Protein AF-A0A953FK06-F1 (afdb_monomer)

Sequence (127 aa):
MIQRKQTLFLLAAALLCGLSFVFPIARYTASSPQVMYELGTRQVYDTVQGVPVVDAPLKYPIWLLYALLGAVMLVDVFLFKNRKQQLTILRSSWILILLLAVVQVVTHQSVSAYLNAGRHLGSGLGP

Solvent-accessible surface area (backbone atoms only — not comparable to full-atom values): 7372 Å² total; per-residue (Å²): 130,86,84,43,74,65,50,55,50,32,48,50,49,24,48,52,36,56,47,45,71,78,44,64,78,45,77,48,76,51,99,51,96,82,45,39,37,31,35,42,47,81,47,31,30,30,70,74,76,72,43,69,46,78,92,55,68,65,91,60,73,52,49,56,53,39,51,51,52,22,50,51,29,50,53,47,45,72,34,69,85,44,58,74,58,32,54,51,52,55,56,55,45,52,57,53,54,52,50,48,52,51,53,48,52,53,46,52,52,51,50,48,50,55,64,68,64,46,93,77,79,84,78,81,91,74,137

Foldseek 3Di:
DCPDPVLVVLLVLLVVLVCLQVDFPDKDADPDNQFIWTHHLAFIATPNVRDTPPVLGLPDNLNVLSVVLSVLSVVLSVCVVPVVVSVVSVVVSVVSVVVSVVSSVVSVVSVCCVVVVPPPPPDDPDD

Nearest PDB structures (foldseek):
  5vhy-assembly1_F  TM=5.036E-01  e=1.318E-01  Rattus norvegicus
  6jpa-assembly1_E  TM=5.245E-01  e=3.176E-01  Oryctolagus cuniculus

Structure (mmCIF, N/CA/C/O backbone):
data_AF-A0A953FK06-F1
#
_entry.id   AF-A0A953FK06-F1
#
loop_
_atom_site.group_PDB
_atom_site.id
_atom_site.type_symbol
_atom_site.label_atom_id
_atom_site.label_alt_id
_atom_site.label_comp_id
_atom_site.label_asym_id
_atom_site.label_entity_id
_atom_site.label_seq_id
_atom_site.pdbx_PDB_ins_code
_atom_site.Cartn_x
_atom_site.Cartn_y
_atom_site.Cartn_z
_atom_site.occupancy
_atom_site.B_iso_or_equiv
_atom_site.auth_seq_id
_atom_site.auth_comp_id
_atom_site.auth_asym_id
_atom_site.auth_atom_id
_atom_site.pdbx_PDB_model_num
ATOM 1 N N . MET A 1 1 ? -18.603 10.998 20.586 1.00 46.38 1 MET A N 1
ATOM 2 C CA . MET A 1 1 ? -17.534 11.720 21.311 1.00 46.38 1 MET A CA 1
ATOM 3 C C . MET A 1 1 ? -16.188 11.166 20.854 1.00 46.38 1 MET A C 1
ATOM 5 O O . MET A 1 1 ? -15.811 10.084 21.283 1.00 46.38 1 MET A O 1
ATOM 9 N N . ILE A 1 2 ? -15.482 11.887 19.975 1.00 51.50 2 ILE A N 1
ATOM 10 C CA . ILE A 1 2 ? -14.106 11.613 19.481 1.00 51.50 2 ILE A CA 1
ATOM 11 C C . ILE A 1 2 ? -13.056 11.779 20.619 1.00 51.50 2 ILE A C 1
ATOM 13 O O . ILE A 1 2 ? -11.912 12.160 20.430 1.00 51.50 2 ILE A O 1
ATOM 17 N N . GLN A 1 3 ? -13.434 11.501 21.869 1.00 53.03 3 GLN A N 1
ATOM 18 C CA . GLN A 1 3 ? -12.800 12.032 23.084 1.00 53.03 3 GLN A CA 1
ATOM 19 C C . GLN A 1 3 ? -11.405 11.459 23.392 1.00 53.03 3 GLN A C 1
ATOM 21 O O . GLN A 1 3 ? -10.799 11.809 24.401 1.00 53.03 3 GLN A O 1
ATOM 26 N N . ARG A 1 4 ? -10.855 10.581 22.548 1.00 65.94 4 ARG A N 1
ATOM 27 C CA . ARG A 1 4 ? -9.493 10.072 22.706 1.00 65.94 4 ARG A CA 1
ATOM 28 C C . ARG A 1 4 ? -8.698 10.222 21.423 1.00 65.94 4 ARG A C 1
ATOM 30 O O . ARG A 1 4 ? -9.113 9.762 20.368 1.00 65.94 4 ARG A O 1
ATOM 37 N N . LYS A 1 5 ? -7.472 10.734 21.573 1.00 69.50 5 LYS A N 1
ATOM 38 C CA . LYS A 1 5 ? -6.450 10.826 20.517 1.00 69.50 5 LYS A CA 1
ATOM 39 C C . LYS A 1 5 ? -6.299 9.508 19.727 1.00 69.50 5 LYS A C 1
ATOM 41 O O . LYS A 1 5 ? -6.066 9.544 18.531 1.00 69.50 5 LYS A O 1
ATOM 46 N N . GLN A 1 6 ? -6.529 8.352 20.363 1.00 70.44 6 GLN A N 1
ATOM 47 C CA . GLN A 1 6 ? -6.504 7.027 19.721 1.00 70.44 6 GLN A CA 1
ATOM 48 C C . GLN A 1 6 ? -7.472 6.883 18.530 1.00 70.44 6 GLN A C 1
ATOM 50 O O . GLN A 1 6 ? -7.051 6.408 17.484 1.00 70.44 6 GLN A O 1
ATOM 55 N N . THR A 1 7 ? -8.734 7.321 18.636 1.00 75.31 7 THR A N 1
ATOM 56 C CA . THR A 1 7 ? -9.688 7.215 17.511 1.00 75.31 7 THR A CA 1
ATOM 57 C C . THR A 1 7 ? -9.329 8.156 16.365 1.00 75.31 7 THR A C 1
ATOM 59 O O . THR A 1 7 ? -9.610 7.841 15.215 1.00 75.31 7 THR A O 1
ATOM 62 N N . LEU A 1 8 ? -8.669 9.281 16.666 1.00 79.19 8 LEU A N 1
ATOM 63 C CA . LEU A 1 8 ? -8.142 10.191 15.648 1.00 79.19 8 LEU A CA 1
ATOM 64 C C . LEU A 1 8 ? -7.006 9.529 14.853 1.00 79.19 8 LEU A C 1
ATOM 66 O O . LEU A 1 8 ? -6.991 9.630 13.632 1.00 79.19 8 LEU A O 1
ATOM 70 N N . PHE A 1 9 ? -6.104 8.802 15.522 1.00 80.31 9 PHE A N 1
ATOM 71 C CA . PHE A 1 9 ? -5.042 8.050 14.844 1.00 80.31 9 PHE A CA 1
ATOM 72 C C . PHE A 1 9 ? -5.582 6.888 14.003 1.00 80.31 9 PHE A C 1
ATOM 74 O O . PHE A 1 9 ? -5.084 6.671 12.905 1.00 80.31 9 PHE A O 1
ATOM 81 N N . LEU A 1 10 ? -6.618 6.180 14.467 1.00 80.56 10 LEU A N 1
ATOM 82 C CA . LEU A 1 10 ? -7.270 5.122 13.680 1.00 80.56 10 LEU A CA 1
ATOM 83 C C . LEU A 1 10 ? -7.964 5.683 12.434 1.00 80.56 10 LEU A C 1
ATOM 85 O O . LEU A 1 10 ? -7.847 5.120 11.349 1.00 80.56 10 LEU A O 1
ATOM 89 N N . LEU A 1 11 ? -8.636 6.829 12.571 1.00 81.88 11 LEU A N 1
ATOM 90 C CA . LEU A 1 11 ? -9.260 7.519 11.444 1.00 81.88 11 LEU A CA 1
ATOM 91 C C . LEU A 1 11 ? -8.199 8.015 10.450 1.00 81.88 11 LEU A C 1
ATOM 93 O O . LEU A 1 11 ? -8.340 7.806 9.248 1.00 81.88 11 LEU A O 1
ATOM 97 N N . ALA A 1 12 ? -7.101 8.595 10.941 1.00 83.44 12 ALA A N 1
ATOM 98 C CA . ALA A 1 12 ? -5.967 8.975 10.103 1.00 83.44 12 ALA A CA 1
ATOM 99 C C . ALA A 1 12 ? -5.348 7.762 9.386 1.00 83.44 12 ALA A C 1
ATOM 101 O O . ALA A 1 12 ? -5.053 7.848 8.198 1.00 83.44 12 ALA A O 1
ATOM 102 N N . ALA A 1 13 ? -5.208 6.616 10.059 1.00 83.00 13 ALA A N 1
ATOM 103 C CA . ALA A 1 13 ? -4.717 5.383 9.445 1.00 83.00 13 ALA A CA 1
ATOM 104 C C . ALA A 1 13 ? -5.654 4.876 8.337 1.00 83.00 13 ALA A C 1
ATOM 106 O O . ALA A 1 13 ? -5.185 4.511 7.259 1.00 83.00 13 ALA A O 1
ATOM 107 N N . ALA A 1 14 ? -6.971 4.912 8.559 1.00 82.75 14 ALA A N 1
ATOM 108 C CA . ALA A 1 14 ? -7.957 4.583 7.532 1.00 82.75 14 ALA A CA 1
ATOM 109 C C . ALA A 1 14 ? -7.863 5.529 6.321 1.00 82.75 14 ALA A C 1
ATOM 111 O O . ALA A 1 14 ? -7.883 5.069 5.178 1.00 82.75 14 ALA A O 1
ATOM 112 N N . LEU A 1 15 ? -7.690 6.835 6.558 1.00 86.25 15 LEU A N 1
ATOM 113 C CA . LEU A 1 15 ? -7.472 7.818 5.494 1.00 86.25 15 LEU A CA 1
ATOM 114 C C . LEU A 1 15 ? -6.184 7.537 4.713 1.00 86.25 15 LEU A C 1
ATOM 116 O O . LEU A 1 15 ? -6.220 7.530 3.488 1.00 86.25 15 LEU A O 1
ATOM 120 N N . LEU A 1 16 ? -5.068 7.246 5.385 1.00 84.56 16 LEU A N 1
ATOM 121 C CA . LEU A 1 16 ? -3.798 6.904 4.729 1.00 84.56 16 LEU A CA 1
ATOM 122 C C . LEU A 1 16 ? -3.906 5.625 3.881 1.00 84.56 16 LEU A C 1
ATOM 124 O O . LEU A 1 16 ? -3.347 5.567 2.784 1.00 84.56 16 LEU A O 1
ATOM 128 N N . CYS A 1 17 ? -4.669 4.627 4.339 1.00 82.44 17 CYS A N 1
ATOM 129 C CA . CYS A 1 17 ? -4.979 3.443 3.532 1.00 82.44 17 CYS A CA 1
ATOM 130 C C . CYS A 1 17 ? -5.756 3.823 2.264 1.00 82.44 17 CYS A C 1
ATOM 132 O O . CYS A 1 17 ? -5.443 3.322 1.189 1.00 82.44 17 CYS A O 1
ATOM 134 N N . GLY A 1 18 ? -6.720 4.743 2.365 1.00 78.06 18 GLY A N 1
ATOM 135 C CA . GLY A 1 18 ? -7.449 5.276 1.210 1.00 78.06 18 GLY A CA 1
ATOM 136 C C . GLY A 1 18 ? -6.554 6.067 0.250 1.00 78.06 18 GLY A C 1
ATOM 137 O O . GLY A 1 18 ? -6.604 5.863 -0.960 1.00 78.06 18 GLY A O 1
ATOM 138 N N . LEU A 1 19 ? -5.671 6.916 0.777 1.00 82.75 19 LEU A N 1
ATOM 139 C CA . LEU A 1 19 ? -4.719 7.691 -0.025 1.00 82.75 19 LEU A CA 1
ATOM 140 C C . LEU A 1 19 ? -3.719 6.797 -0.773 1.00 82.75 19 LEU A C 1
ATOM 142 O O . LEU A 1 19 ? -3.270 7.165 -1.854 1.00 82.75 19 LEU A O 1
ATOM 146 N N . SER A 1 20 ? -3.441 5.593 -0.268 1.00 78.50 20 SER A N 1
ATOM 147 C CA . SER A 1 20 ? -2.576 4.607 -0.937 1.00 78.50 20 SER A CA 1
ATOM 148 C C . SER A 1 20 ? -3.148 4.080 -2.265 1.00 78.50 20 SER A C 1
ATOM 150 O O . SER A 1 20 ? -2.431 3.414 -3.007 1.00 78.50 20 SER A O 1
ATOM 152 N N . PHE A 1 21 ? -4.422 4.361 -2.577 1.00 75.69 21 PHE A N 1
ATOM 153 C CA . PHE A 1 21 ? -5.032 4.101 -3.891 1.00 75.69 21 PHE A CA 1
ATOM 154 C C . PHE A 1 21 ? -4.843 5.244 -4.891 1.00 75.69 21 PHE A C 1
ATOM 156 O O . PHE A 1 21 ? -4.959 5.024 -6.094 1.00 75.69 21 PHE A O 1
ATOM 163 N N . VAL A 1 22 ? -4.584 6.455 -4.397 1.00 77.50 22 VAL A N 1
ATOM 164 C CA . VAL A 1 22 ? -4.422 7.664 -5.215 1.00 77.50 22 VAL A CA 1
ATOM 165 C C . VAL A 1 22 ? -2.947 7.927 -5.497 1.00 77.50 22 VAL A C 1
ATOM 167 O O . VAL A 1 22 ? -2.595 8.336 -6.599 1.00 77.50 22 VAL A O 1
ATOM 170 N N . PHE A 1 23 ? -2.079 7.683 -4.513 1.00 75.81 23 PHE A N 1
ATOM 171 C CA . PHE A 1 23 ? -0.648 7.936 -4.635 1.00 75.81 23 PHE A CA 1
ATOM 172 C C . PHE A 1 23 ? 0.130 6.689 -5.074 1.00 75.81 23 PHE A C 1
ATOM 174 O O . PHE A 1 23 ? -0.167 5.582 -4.613 1.00 75.81 23 PHE A O 1
ATOM 181 N N . PRO A 1 24 ? 1.159 6.853 -5.926 1.00 73.25 24 PRO A N 1
ATOM 182 C CA . PRO A 1 24 ? 2.044 5.759 -6.299 1.00 73.25 24 PRO A CA 1
ATOM 183 C C . PRO A 1 24 ? 2.878 5.306 -5.094 1.00 73.25 24 PRO A C 1
ATOM 185 O O . PRO A 1 24 ? 3.381 6.119 -4.319 1.00 73.25 24 PRO A O 1
ATOM 188 N N . ILE A 1 25 ? 3.041 3.991 -4.957 1.00 75.00 25 ILE A N 1
ATOM 189 C CA . ILE A 1 25 ? 3.799 3.338 -3.882 1.00 75.00 25 ILE A CA 1
ATOM 190 C C . ILE A 1 25 ? 5.304 3.505 -4.111 1.00 75.00 25 ILE A C 1
ATOM 192 O O . ILE A 1 25 ? 6.059 3.724 -3.167 1.00 75.00 25 ILE A O 1
ATOM 196 N N . ALA A 1 26 ? 5.749 3.390 -5.363 1.00 72.50 26 ALA A N 1
ATOM 197 C CA . ALA A 1 26 ? 7.148 3.545 -5.741 1.00 72.50 26 ALA A CA 1
ATOM 198 C C . ALA A 1 26 ? 7.271 4.154 -7.140 1.00 72.50 26 ALA A C 1
ATOM 200 O O . ALA A 1 26 ? 6.401 3.961 -7.988 1.00 72.50 26 ALA A O 1
ATOM 201 N N . ARG A 1 27 ? 8.374 4.862 -7.384 1.00 72.38 27 ARG A N 1
ATOM 202 C CA . ARG A 1 27 ? 8.750 5.375 -8.704 1.00 72.38 27 ARG A CA 1
ATOM 203 C C . ARG A 1 27 ? 10.081 4.765 -9.114 1.00 72.38 27 ARG A C 1
ATOM 205 O O . ARG A 1 27 ? 10.995 4.695 -8.295 1.00 72.38 27 ARG A O 1
ATOM 212 N N . TYR A 1 28 ? 10.189 4.357 -10.369 1.00 69.44 28 TYR A N 1
ATOM 213 C CA . TYR A 1 28 ? 11.397 3.798 -10.957 1.00 69.44 28 TYR A CA 1
ATOM 214 C C . TYR A 1 28 ? 11.836 4.683 -12.120 1.00 69.44 28 TYR A C 1
ATOM 216 O O . TYR A 1 28 ? 11.061 4.943 -13.038 1.00 69.44 28 TYR A O 1
ATOM 224 N N . THR A 1 29 ? 13.083 5.144 -12.081 1.00 67.19 29 THR A N 1
ATOM 225 C CA . THR A 1 29 ? 13.706 5.930 -13.151 1.00 67.19 29 THR A CA 1
ATOM 226 C C . THR A 1 29 ? 14.739 5.065 -13.859 1.00 67.19 29 THR A C 1
ATOM 228 O O . THR A 1 29 ? 15.635 4.535 -13.201 1.00 67.19 29 THR A O 1
ATOM 231 N N . ALA A 1 30 ? 14.637 4.914 -15.179 1.00 64.50 30 ALA A N 1
ATOM 232 C CA . ALA A 1 30 ? 15.699 4.283 -15.957 1.00 64.50 30 ALA A CA 1
ATOM 233 C C . ALA A 1 30 ? 16.842 5.279 -16.231 1.00 64.50 30 ALA A C 1
ATOM 235 O O . ALA A 1 30 ? 16.645 6.491 -16.176 1.00 64.50 30 ALA A O 1
ATOM 236 N N . SER A 1 31 ? 18.030 4.778 -16.590 1.00 58.72 31 SER A N 1
ATOM 237 C CA . SER A 1 31 ? 19.192 5.616 -16.949 1.00 58.72 31 SER A CA 1
ATOM 238 C C . SER A 1 31 ? 18.967 6.506 -18.180 1.00 58.72 31 SER A C 1
ATOM 240 O O . SER A 1 31 ? 19.741 7.431 -18.413 1.00 58.72 31 SER A O 1
ATOM 242 N N . SER A 1 32 ? 17.918 6.245 -18.969 1.00 55.19 32 SER A N 1
ATOM 243 C CA . SER A 1 32 ? 17.445 7.161 -20.006 1.00 55.19 32 SER A CA 1
ATOM 244 C C . SER A 1 32 ? 16.331 8.049 -19.434 1.00 55.19 32 SER A C 1
ATOM 246 O O . SER A 1 32 ? 15.334 7.508 -18.948 1.00 55.19 32 SER A O 1
ATOM 248 N N . PRO A 1 33 ? 16.432 9.389 -19.534 1.00 57.09 33 PRO A N 1
ATOM 249 C CA . PRO A 1 33 ? 15.454 10.328 -18.970 1.00 57.09 33 PRO A CA 1
ATOM 250 C C . PRO A 1 33 ? 14.040 10.222 -19.574 1.00 57.09 33 PRO A C 1
ATOM 252 O O . PRO A 1 33 ? 13.127 10.891 -19.103 1.00 57.09 33 PRO A O 1
ATOM 255 N N . GLN A 1 34 ? 13.843 9.386 -20.600 1.00 56.62 34 GLN A N 1
ATOM 256 C CA . GLN A 1 34 ? 12.562 9.164 -21.279 1.00 56.62 34 GLN A CA 1
ATOM 257 C C . GLN A 1 34 ? 11.786 7.930 -20.793 1.00 56.62 34 GLN A C 1
ATOM 259 O O . GLN A 1 34 ? 10.791 7.571 -21.416 1.00 56.62 34 GLN A O 1
ATOM 264 N N . VAL A 1 35 ? 12.215 7.251 -19.724 1.00 60.22 35 VAL A N 1
ATOM 265 C CA . VAL A 1 35 ? 11.496 6.078 -19.203 1.00 60.22 35 VAL A CA 1
ATOM 266 C C . VAL A 1 35 ? 11.355 6.176 -17.683 1.00 60.22 35 VAL A C 1
ATOM 268 O O . VAL A 1 35 ? 12.314 5.975 -16.932 1.00 60.22 35 VAL A O 1
ATOM 271 N N . MET A 1 36 ? 10.138 6.485 -17.235 1.00 68.31 36 MET A N 1
ATOM 272 C CA . MET A 1 36 ? 9.749 6.543 -15.825 1.00 68.31 36 MET A CA 1
ATOM 273 C C . MET A 1 36 ? 8.549 5.623 -15.604 1.00 68.31 36 MET A C 1
ATOM 275 O O . MET A 1 36 ? 7.585 5.676 -16.362 1.00 68.31 36 MET A O 1
ATOM 279 N N . TYR A 1 37 ? 8.605 4.792 -14.564 1.00 69.06 37 TYR A N 1
ATOM 280 C CA . TYR A 1 37 ? 7.511 3.897 -14.187 1.00 69.06 37 TYR A CA 1
ATOM 281 C C . TYR A 1 37 ? 7.026 4.203 -12.769 1.00 69.06 37 TYR A C 1
ATOM 283 O O . TYR A 1 37 ? 7.830 4.379 -11.853 1.00 69.06 37 TYR A O 1
ATOM 291 N N . GLU A 1 38 ? 5.714 4.201 -12.558 1.00 74.88 38 GLU A N 1
ATOM 292 C CA . GLU A 1 38 ? 5.084 4.333 -11.246 1.00 74.88 38 GLU A CA 1
ATOM 293 C C . GLU A 1 38 ? 4.378 3.033 -10.856 1.00 74.88 38 GLU A C 1
ATOM 295 O O . GLU A 1 38 ? 3.531 2.513 -11.578 1.00 74.88 38 GLU A O 1
ATOM 300 N N . LEU A 1 39 ? 4.700 2.506 -9.678 1.00 68.75 39 LEU A N 1
ATOM 301 C CA . LEU A 1 39 ? 3.989 1.385 -9.078 1.00 68.75 39 LEU A CA 1
ATOM 302 C C . LEU A 1 39 ? 2.758 1.905 -8.346 1.00 68.75 39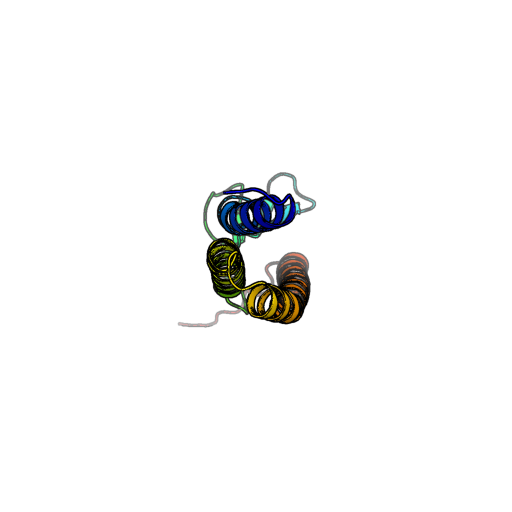 LEU A C 1
ATOM 304 O O . LEU A 1 39 ? 2.866 2.449 -7.247 1.00 68.75 39 LEU A O 1
ATOM 308 N N . GLY A 1 40 ? 1.585 1.703 -8.933 1.00 68.06 40 GLY A N 1
ATOM 309 C CA . GLY A 1 40 ? 0.316 1.876 -8.242 1.00 68.06 40 GLY A CA 1
ATOM 310 C C . GLY A 1 40 ? -0.064 0.643 -7.418 1.00 68.06 40 GLY A C 1
ATOM 311 O O . GLY A 1 40 ? 0.518 -0.435 -7.526 1.00 68.06 40 GLY A O 1
ATOM 312 N N . THR A 1 41 ? -1.119 0.780 -6.621 1.00 65.69 41 THR A N 1
ATOM 313 C CA . THR A 1 41 ? -1.702 -0.299 -5.798 1.00 65.69 41 THR A CA 1
ATOM 314 C C . THR A 1 41 ? -2.303 -1.436 -6.627 1.00 65.69 41 THR A C 1
ATOM 316 O O . THR A 1 41 ? -2.480 -2.547 -6.122 1.00 65.69 41 THR A O 1
ATOM 319 N N . ARG A 1 42 ? -2.676 -1.148 -7.881 1.00 66.81 42 ARG A N 1
ATOM 320 C CA . ARG A 1 42 ? -3.410 -2.065 -8.762 1.00 66.81 42 ARG A CA 1
ATOM 321 C C . ARG A 1 42 ? -2.627 -2.473 -10.004 1.00 66.81 42 ARG A C 1
ATOM 323 O O . ARG A 1 42 ? -2.810 -3.599 -10.452 1.00 66.81 42 ARG A O 1
ATOM 330 N N . GLN A 1 43 ? -1.798 -1.581 -10.547 1.00 66.94 43 GLN A N 1
ATOM 331 C CA . GLN A 1 43 ? -1.012 -1.781 -11.768 1.00 66.94 43 GLN A CA 1
ATOM 332 C C . GLN A 1 43 ? 0.240 -0.893 -11.748 1.00 66.94 43 GLN A C 1
ATOM 334 O O . GLN A 1 43 ? 0.302 0.080 -10.992 1.00 66.94 43 GLN A O 1
ATOM 339 N N . VAL A 1 44 ? 1.224 -1.235 -12.582 1.00 66.88 44 VAL A N 1
ATOM 340 C CA . VAL A 1 44 ? 2.379 -0.381 -12.889 1.00 66.88 44 VAL A CA 1
ATOM 341 C C . VAL A 1 44 ? 2.024 0.497 -14.087 1.00 66.88 44 VAL A C 1
ATOM 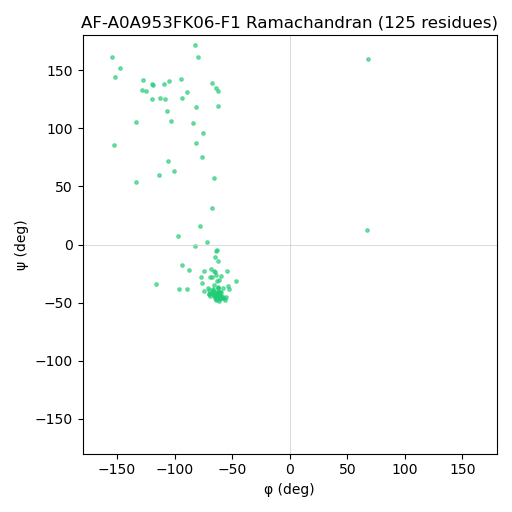343 O O . VAL A 1 44 ? 1.530 -0.013 -15.091 1.00 66.88 44 VAL A O 1
ATOM 346 N N . TYR A 1 45 ? 2.276 1.796 -13.990 1.00 67.94 45 TYR A N 1
ATOM 347 C CA . TYR A 1 45 ? 2.024 2.772 -15.046 1.00 67.94 45 TYR A CA 1
ATOM 348 C C . TYR A 1 45 ? 3.343 3.270 -15.630 1.00 67.94 45 TYR A C 1
ATOM 350 O O . TYR A 1 45 ? 4.281 3.550 -14.886 1.00 67.94 45 TYR A O 1
ATOM 358 N N . ASP A 1 46 ? 3.415 3.401 -16.952 1.00 66.75 46 ASP A N 1
ATOM 359 C CA . ASP A 1 46 ? 4.473 4.171 -17.606 1.00 66.75 46 ASP A CA 1
ATOM 360 C C . ASP A 1 46 ? 4.091 5.657 -17.549 1.00 66.75 46 ASP A C 1
ATOM 362 O O . ASP A 1 46 ? 3.049 6.058 -18.069 1.00 66.75 46 ASP A O 1
ATOM 366 N N . THR A 1 47 ? 4.903 6.480 -16.886 1.00 65.56 47 THR A N 1
ATOM 367 C CA . THR A 1 47 ? 4.634 7.915 -16.705 1.00 65.56 47 THR A CA 1
ATOM 368 C C . THR A 1 47 ? 4.734 8.691 -18.019 1.00 65.56 47 THR A C 1
ATOM 370 O O . THR A 1 47 ? 4.171 9.776 -18.126 1.00 65.56 47 THR A O 1
ATOM 373 N N . VAL A 1 48 ? 5.434 8.154 -19.023 1.00 63.19 48 VAL A N 1
ATOM 374 C CA . VAL A 1 48 ? 5.678 8.834 -20.303 1.00 63.19 48 VAL A CA 1
ATOM 375 C C . VAL A 1 48 ? 4.570 8.545 -21.308 1.00 63.19 48 VAL A C 1
ATOM 377 O O . VAL A 1 48 ? 4.159 9.447 -22.034 1.00 63.19 48 VAL A O 1
ATOM 380 N N . GLN A 1 49 ? 4.049 7.316 -21.332 1.00 60.00 49 GLN A N 1
ATOM 381 C CA . GLN A 1 49 ? 2.921 6.963 -22.204 1.00 60.00 49 GLN A CA 1
ATOM 382 C C . GLN A 1 49 ? 1.554 7.089 -21.515 1.00 60.00 49 GLN A C 1
ATOM 384 O O . GLN A 1 49 ? 0.535 7.139 -22.196 1.00 60.00 49 GLN A O 1
ATOM 389 N N . GLY A 1 50 ? 1.505 7.143 -20.179 1.00 60.16 50 GLY A N 1
ATOM 390 C CA . GLY A 1 50 ? 0.254 7.153 -19.412 1.00 60.16 50 GLY A CA 1
ATOM 391 C C . GLY A 1 50 ? -0.529 5.837 -19.500 1.00 60.16 50 GLY A C 1
ATOM 392 O O . GLY A 1 50 ? -1.699 5.787 -19.123 1.00 60.16 50 GLY A O 1
ATOM 393 N N . VAL A 1 51 ? 0.098 4.774 -20.012 1.00 64.75 51 VAL A N 1
ATOM 394 C CA . VAL A 1 51 ? -0.519 3.463 -20.248 1.00 64.75 51 VAL A CA 1
ATOM 395 C C . VAL A 1 51 ? -0.050 2.476 -19.170 1.00 64.75 51 VAL A C 1
ATOM 397 O O . VAL A 1 51 ? 1.121 2.510 -18.771 1.00 64.75 51 VAL A O 1
ATOM 400 N N . PRO A 1 52 ? -0.933 1.591 -18.668 1.00 61.00 52 PRO A N 1
ATOM 401 C CA . PRO A 1 52 ? -0.526 0.513 -17.777 1.00 61.00 52 PRO A CA 1
ATOM 402 C C . PRO A 1 52 ? 0.418 -0.463 -18.491 1.00 61.00 52 PRO A C 1
ATOM 404 O O . PRO A 1 52 ? 0.151 -0.911 -19.606 1.00 61.00 52 PRO A O 1
ATOM 407 N N . VAL A 1 53 ? 1.505 -0.843 -17.823 1.00 64.62 53 VAL A N 1
ATOM 408 C CA . VAL A 1 53 ? 2.422 -1.883 -18.302 1.00 64.62 53 VAL A CA 1
ATOM 409 C C . VAL A 1 53 ? 1.752 -3.242 -18.082 1.00 64.62 53 VAL A C 1
ATOM 411 O O . VAL A 1 53 ? 1.786 -3.792 -16.981 1.00 64.62 53 VAL A O 1
ATOM 414 N N . VAL A 1 54 ? 1.105 -3.771 -19.126 1.00 60.97 54 VAL A N 1
ATOM 415 C CA . VAL A 1 54 ? 0.338 -5.035 -19.080 1.00 60.97 54 VAL A CA 1
ATOM 416 C C . VAL A 1 54 ? 1.228 -6.234 -18.729 1.00 60.97 54 VAL A C 1
ATOM 418 O O . VAL A 1 54 ? 0.784 -7.147 -18.036 1.00 60.97 54 VAL A O 1
ATOM 421 N N . ASP A 1 55 ? 2.505 -6.186 -19.113 1.00 58.50 55 ASP A N 1
ATOM 422 C CA . ASP A 1 55 ? 3.456 -7.289 -18.934 1.00 58.50 55 ASP A CA 1
ATOM 423 C C . ASP A 1 55 ? 4.091 -7.357 -17.531 1.00 58.50 55 ASP A C 1
ATOM 425 O O . ASP A 1 55 ? 4.856 -8.273 -17.239 1.00 58.50 55 ASP A O 1
ATOM 429 N N . ALA A 1 56 ? 3.753 -6.425 -16.630 1.00 58.38 56 ALA A N 1
ATOM 430 C CA . ALA A 1 56 ? 4.170 -6.443 -15.225 1.00 58.38 56 ALA A CA 1
ATOM 431 C C . ALA A 1 56 ? 2.969 -6.662 -14.278 1.00 58.38 56 ALA A C 1
ATOM 433 O O . ALA A 1 56 ? 2.682 -5.802 -13.434 1.00 58.38 56 ALA A O 1
ATOM 434 N N . PRO A 1 57 ? 2.226 -7.783 -14.391 1.00 61.16 57 PRO A N 1
ATOM 435 C CA . PRO A 1 57 ? 1.098 -8.039 -13.511 1.00 61.16 57 PRO A CA 1
ATOM 436 C C . PRO A 1 57 ? 1.582 -8.154 -12.062 1.00 61.16 57 PRO A C 1
ATOM 438 O O . PRO A 1 57 ? 2.533 -8.878 -11.750 1.00 61.16 57 PRO A O 1
ATOM 441 N N . LEU A 1 58 ? 0.906 -7.453 -11.146 1.00 64.38 58 LEU A N 1
ATOM 442 C CA . LEU A 1 58 ? 1.153 -7.645 -9.722 1.00 64.38 58 LEU A CA 1
ATOM 443 C C . LEU A 1 58 ? 0.796 -9.089 -9.359 1.00 64.38 58 LEU A C 1
ATOM 445 O O . LEU A 1 58 ? -0.356 -9.501 -9.474 1.00 64.38 58 LEU A O 1
ATOM 449 N N . LYS A 1 59 ? 1.787 -9.844 -8.872 1.00 68.31 59 LYS A N 1
ATOM 450 C CA . LYS A 1 59 ? 1.605 -11.238 -8.431 1.00 68.31 59 LYS A CA 1
ATOM 451 C C . LYS A 1 59 ? 0.581 -11.377 -7.304 1.00 68.31 59 LYS A C 1
ATOM 453 O O . LYS A 1 59 ? -0.036 -12.427 -7.166 1.00 68.31 59 LYS A O 1
ATOM 458 N N . TYR A 1 60 ? 0.409 -10.328 -6.502 1.00 75.00 60 TYR A N 1
ATOM 459 C CA . TYR A 1 60 ? -0.468 -10.329 -5.339 1.00 75.00 60 TYR A CA 1
ATOM 460 C C . TYR A 1 60 ? -1.439 -9.146 -5.379 1.00 75.00 60 TYR A C 1
ATOM 462 O O . TYR A 1 60 ? -1.038 -8.036 -5.739 1.00 75.00 60 TYR A O 1
ATOM 470 N N . PRO A 1 61 ? -2.706 -9.335 -4.967 1.00 78.81 61 PRO A N 1
ATOM 471 C CA . PRO A 1 61 ? -3.699 -8.269 -4.936 1.00 78.81 61 PRO A CA 1
ATOM 472 C C . PRO A 1 61 ? -3.466 -7.334 -3.736 1.00 78.81 61 PRO A C 1
ATOM 474 O O . PRO A 1 61 ? -4.192 -7.374 -2.746 1.00 78.81 61 PRO A O 1
ATOM 477 N N . ILE A 1 62 ? -2.452 -6.466 -3.813 1.00 79.88 62 ILE A N 1
ATOM 478 C CA . ILE A 1 62 ? -2.097 -5.511 -2.739 1.00 79.88 62 ILE A CA 1
ATOM 479 C C . ILE A 1 62 ? -3.270 -4.585 -2.404 1.00 79.88 62 ILE A C 1
ATOM 481 O O . ILE A 1 62 ? -3.518 -4.277 -1.239 1.00 79.88 62 ILE A O 1
ATOM 485 N N . TRP A 1 63 ? -4.030 -4.187 -3.425 1.00 80.56 63 TRP A N 1
ATOM 486 C CA . TRP A 1 63 ? -5.247 -3.392 -3.279 1.00 80.56 63 TRP A CA 1
ATOM 487 C C . TRP A 1 63 ? -6.250 -4.017 -2.293 1.00 80.56 63 TRP A C 1
ATOM 489 O O . TRP A 1 63 ? -6.890 -3.294 -1.533 1.00 80.56 63 TRP A O 1
ATOM 499 N N . LEU A 1 64 ? -6.357 -5.351 -2.254 1.00 84.38 64 LEU A N 1
ATOM 500 C CA . LEU A 1 64 ? -7.269 -6.055 -1.354 1.00 84.38 64 LEU A CA 1
ATOM 501 C C . LEU A 1 64 ? -6.798 -5.945 0.099 1.00 84.38 64 LEU A C 1
ATOM 503 O O . LEU A 1 64 ? -7.612 -5.737 0.995 1.00 84.38 64 LEU A O 1
ATOM 507 N N . LEU A 1 65 ? -5.485 -6.031 0.331 1.00 85.38 65 LEU A N 1
ATOM 508 C CA . LEU A 1 65 ? -4.901 -5.885 1.665 1.00 85.38 65 LEU A CA 1
ATOM 509 C C . LEU A 1 65 ? -5.075 -4.460 2.202 1.00 85.38 65 LEU A C 1
ATOM 511 O O . LEU A 1 65 ? -5.456 -4.296 3.359 1.00 85.38 65 LEU A O 1
ATOM 515 N N . TYR A 1 66 ? -4.876 -3.438 1.365 1.00 84.25 66 TYR A N 1
ATOM 516 C CA . TYR A 1 66 ? -5.157 -2.049 1.743 1.00 84.25 66 TYR A CA 1
ATOM 517 C C . TYR A 1 66 ? -6.638 -1.805 2.039 1.00 84.25 66 TYR A C 1
ATOM 519 O O . TYR A 1 66 ? -6.960 -1.136 3.021 1.00 84.25 66 TYR A O 1
ATOM 527 N N . ALA A 1 67 ? -7.539 -2.365 1.226 1.00 85.62 67 ALA A N 1
ATOM 528 C CA . ALA A 1 67 ? -8.977 -2.257 1.454 1.00 85.62 67 ALA A CA 1
ATOM 529 C C . ALA A 1 67 ? -9.389 -2.925 2.775 1.00 85.62 67 ALA A C 1
ATOM 531 O O . ALA A 1 67 ? -10.126 -2.335 3.564 1.00 85.62 67 ALA A O 1
ATOM 532 N N . LEU A 1 68 ? -8.870 -4.126 3.046 1.00 88.19 68 LEU A N 1
ATOM 533 C CA . LEU A 1 68 ? -9.160 -4.871 4.268 1.00 88.19 68 LEU A CA 1
ATOM 534 C C . LEU A 1 68 ? -8.599 -4.155 5.501 1.00 88.19 68 LEU A C 1
ATOM 536 O O . LEU A 1 68 ? -9.311 -4.006 6.491 1.00 88.19 68 LEU A O 1
ATOM 540 N N . LEU A 1 69 ? -7.368 -3.641 5.432 1.00 87.19 69 LEU A N 1
ATOM 541 C CA . LEU A 1 69 ? -6.769 -2.870 6.521 1.00 87.19 69 LEU A CA 1
ATOM 542 C C . LEU A 1 69 ? -7.551 -1.577 6.795 1.00 87.19 69 LEU A C 1
ATOM 544 O O . LEU A 1 69 ? -7.866 -1.288 7.947 1.00 87.19 69 LEU A O 1
ATOM 548 N N . GLY A 1 70 ? -7.927 -0.836 5.748 1.00 85.06 70 GLY A N 1
ATOM 549 C CA . GLY A 1 70 ? -8.760 0.360 5.870 1.00 85.06 70 GLY A CA 1
ATOM 550 C C . GLY A 1 70 ? -10.129 0.059 6.488 1.00 85.06 70 GLY A C 1
ATOM 551 O O . GLY A 1 70 ? -10.560 0.767 7.397 1.00 85.06 70 GLY A O 1
ATOM 552 N N . ALA A 1 71 ? -10.783 -1.026 6.063 1.00 86.50 71 ALA A N 1
ATOM 553 C CA . ALA A 1 71 ? -12.058 -1.467 6.622 1.00 86.50 71 ALA A CA 1
ATOM 554 C C . ALA A 1 71 ? -11.938 -1.847 8.105 1.00 86.50 71 ALA A C 1
ATOM 556 O O . ALA A 1 71 ? -12.757 -1.413 8.912 1.00 86.50 71 ALA A O 1
ATOM 557 N N . VAL A 1 72 ? -10.894 -2.593 8.485 1.00 86.44 72 VAL A N 1
ATOM 558 C CA . VAL A 1 72 ? -10.621 -2.945 9.887 1.00 86.44 72 VAL A CA 1
ATOM 559 C C . VAL A 1 72 ? -10.422 -1.685 10.729 1.00 86.44 72 VAL A C 1
ATOM 561 O O . VAL A 1 72 ? -11.045 -1.565 11.780 1.00 86.44 72 VAL A O 1
ATOM 564 N N . MET A 1 73 ? -9.632 -0.716 10.254 1.00 84.81 73 MET A N 1
ATOM 565 C CA . MET A 1 73 ? -9.409 0.552 10.961 1.00 84.81 73 MET A CA 1
ATOM 566 C C . MET A 1 73 ? -10.702 1.363 11.113 1.00 84.81 73 MET A C 1
ATOM 568 O O . MET A 1 73 ? -10.960 1.904 12.186 1.00 84.81 73 MET A O 1
ATOM 572 N N . LEU A 1 74 ? -11.553 1.411 10.082 1.00 85.50 74 LEU A N 1
ATOM 573 C CA . LEU A 1 74 ? -12.858 2.078 10.154 1.00 85.50 74 LEU A CA 1
ATOM 574 C C . LEU A 1 74 ? -13.801 1.401 11.153 1.00 85.50 74 LEU A C 1
ATOM 576 O O . LEU A 1 74 ? -14.415 2.082 11.972 1.00 85.50 74 LEU A O 1
ATOM 580 N N . VAL A 1 75 ? -13.900 0.070 11.125 1.00 85.00 75 VAL A N 1
ATOM 581 C CA . VAL A 1 75 ? -14.707 -0.690 12.092 1.00 85.00 75 VAL A CA 1
ATOM 582 C C . VAL A 1 75 ? -14.208 -0.441 13.517 1.00 85.00 75 VAL A C 1
ATOM 584 O O . VAL A 1 75 ? -15.012 -0.219 14.426 1.00 85.00 75 VAL A O 1
ATOM 587 N N . ASP A 1 76 ? -12.889 -0.386 13.708 1.00 83.38 76 ASP A N 1
ATOM 588 C CA . ASP A 1 76 ? -12.268 -0.140 15.010 1.00 83.38 76 ASP A CA 1
ATOM 589 C C . ASP A 1 76 ? -12.528 1.287 15.539 1.00 83.38 76 ASP A C 1
ATOM 591 O O . ASP A 1 76 ? -12.629 1.500 16.752 1.00 83.38 76 ASP A O 1
ATOM 595 N N . VAL A 1 77 ? -12.731 2.272 14.651 1.00 82.19 77 VAL A N 1
ATOM 596 C CA . VAL A 1 77 ? -13.194 3.626 15.022 1.00 82.19 77 VAL A CA 1
ATOM 597 C C . VAL A 1 77 ? -14.610 3.584 15.606 1.00 82.19 77 VAL A C 1
ATOM 599 O O . VAL A 1 77 ? -14.876 4.242 16.618 1.00 82.19 77 VAL A O 1
ATOM 602 N N . PHE A 1 78 ? -15.520 2.800 15.019 1.00 80.75 78 PHE A N 1
ATOM 603 C CA . PHE A 1 78 ? -16.900 2.676 15.510 1.00 80.75 78 PHE A CA 1
ATOM 604 C C . PHE A 1 78 ? -17.013 1.839 16.792 1.00 80.75 78 PHE A C 1
ATOM 606 O O . PHE A 1 78 ? -17.933 2.055 17.584 1.00 80.75 78 PHE A O 1
ATOM 613 N N . LEU A 1 79 ? -16.049 0.956 17.068 1.00 77.88 79 LEU A N 1
ATOM 614 C CA . LEU A 1 79 ? -16.011 0.121 18.274 1.00 77.88 79 LEU A CA 1
ATOM 615 C C . LEU A 1 79 ? -15.542 0.846 19.553 1.00 77.88 79 LEU A C 1
ATOM 617 O O . LEU A 1 79 ? -15.270 0.202 20.568 1.00 77.88 79 LEU A O 1
ATOM 621 N N . PHE A 1 80 ? -15.522 2.186 19.560 1.00 70.00 80 PHE A N 1
ATOM 622 C CA . PHE A 1 80 ? -15.036 3.024 20.669 1.00 70.00 80 PHE A CA 1
ATOM 623 C C . PHE A 1 80 ? -15.684 2.742 22.040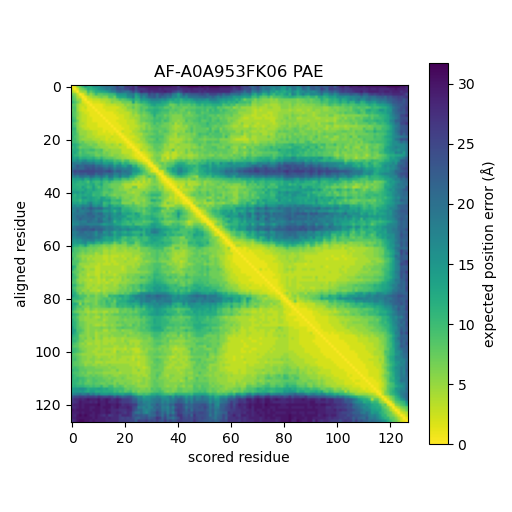 1.00 70.00 80 PHE A C 1
ATOM 625 O O . PHE A 1 80 ? -15.098 3.064 23.078 1.00 70.00 80 PHE A O 1
ATOM 632 N N . LYS A 1 81 ? -16.893 2.160 22.066 1.00 71.56 81 LYS A N 1
ATOM 633 C CA . LYS A 1 81 ? -17.584 1.764 23.305 1.00 71.56 81 LYS A CA 1
ATOM 634 C C . LYS A 1 81 ? -17.002 0.484 23.923 1.00 71.56 81 LYS A C 1
ATOM 636 O O . LYS A 1 81 ? -16.931 0.386 25.145 1.00 71.56 81 LYS A O 1
ATOM 641 N N . ASN A 1 82 ? -16.509 -0.455 23.110 1.00 79.69 82 ASN A N 1
ATOM 642 C CA . ASN A 1 82 ? -16.051 -1.779 23.545 1.00 79.69 82 ASN A CA 1
ATOM 643 C C . ASN A 1 82 ? -14.520 -1.886 23.531 1.00 79.69 82 ASN A C 1
ATOM 645 O O . ASN A 1 82 ? -13.926 -2.602 22.727 1.00 79.69 82 ASN A O 1
ATOM 649 N N . ARG A 1 83 ? -13.863 -1.216 24.485 1.00 74.94 83 ARG A N 1
ATOM 650 C CA . ARG A 1 83 ? -12.390 -1.090 24.546 1.00 74.94 83 ARG A CA 1
ATOM 651 C C . ARG A 1 83 ? -11.621 -2.413 24.478 1.00 74.94 83 ARG A C 1
ATOM 653 O O . ARG A 1 83 ? -10.554 -2.466 23.876 1.00 74.94 83 ARG A O 1
ATOM 660 N N . LYS A 1 84 ? -12.135 -3.472 25.114 1.00 79.12 84 LYS A N 1
ATOM 661 C CA . LYS A 1 84 ? -11.490 -4.796 25.091 1.00 79.12 84 LYS A CA 1
ATOM 662 C C . LYS A 1 84 ? -11.476 -5.379 23.676 1.00 79.12 84 LYS A C 1
ATOM 664 O O . LYS A 1 84 ? -10.455 -5.906 23.259 1.00 79.12 84 LYS A O 1
ATOM 669 N N . GLN A 1 85 ? -12.581 -5.241 22.942 1.00 80.38 85 GLN A N 1
ATOM 670 C CA . GLN A 1 85 ? -12.671 -5.687 21.551 1.00 80.38 85 GLN A CA 1
ATOM 671 C C . GLN A 1 85 ? -11.804 -4.809 20.646 1.00 80.38 85 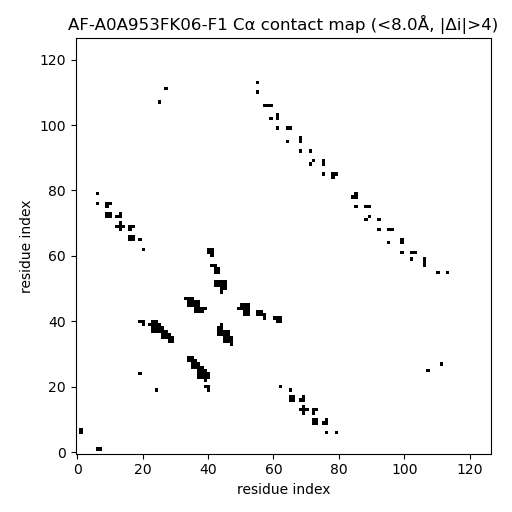GLN A C 1
ATOM 673 O O . GLN A 1 85 ? -11.052 -5.350 19.844 1.00 80.38 85 GLN A O 1
ATOM 678 N N . GLN A 1 86 ? -11.817 -3.489 20.863 1.00 80.69 86 GLN A N 1
ATOM 679 C CA . GLN A 1 86 ? -10.995 -2.532 20.116 1.00 80.69 86 GLN A CA 1
ATOM 680 C C . GLN A 1 86 ? -9.494 -2.867 20.200 1.00 80.69 86 GLN A C 1
ATOM 682 O O . GLN A 1 86 ? -8.801 -2.966 19.197 1.00 80.69 86 GLN A O 1
ATOM 687 N N . LEU A 1 87 ? -8.976 -3.143 21.403 1.00 81.88 87 LEU A N 1
ATOM 688 C CA . LEU A 1 87 ? -7.566 -3.515 21.576 1.00 81.88 87 LEU A CA 1
ATOM 689 C C . LEU A 1 87 ? -7.215 -4.864 20.934 1.00 81.88 87 LEU A C 1
ATOM 691 O O . LEU A 1 87 ? -6.101 -5.026 20.439 1.00 81.88 87 LEU A O 1
ATOM 695 N N . THR A 1 88 ? -8.132 -5.833 20.943 1.00 85.31 88 THR A N 1
ATOM 696 C CA . THR A 1 88 ? -7.916 -7.135 20.295 1.00 85.31 88 THR A CA 1
ATOM 697 C C . THR A 1 88 ? -7.890 -7.003 18.776 1.00 85.31 88 THR A C 1
ATOM 699 O O . THR A 1 88 ? -6.988 -7.544 18.138 1.00 85.31 88 THR A O 1
ATOM 702 N N . ILE A 1 89 ? -8.827 -6.244 18.200 1.00 84.38 89 ILE A N 1
ATOM 703 C CA . ILE A 1 89 ? -8.878 -5.974 16.758 1.00 84.38 89 ILE A CA 1
ATOM 704 C C . ILE A 1 89 ? -7.635 -5.195 16.339 1.00 84.38 89 ILE A C 1
ATOM 706 O O . ILE A 1 89 ? -6.930 -5.624 15.423 1.00 84.38 89 ILE A O 1
ATOM 710 N N . LEU A 1 90 ? -7.281 -4.139 17.075 1.00 85.12 90 LEU A N 1
ATOM 711 C CA . LEU A 1 90 ? -6.055 -3.391 16.838 1.00 85.12 90 LEU A CA 1
ATOM 712 C C . LEU A 1 90 ? -4.826 -4.303 16.874 1.00 85.12 90 LEU A C 1
ATOM 714 O O . LEU A 1 90 ? -4.005 -4.237 15.970 1.00 85.12 90 LEU A O 1
ATOM 718 N N . ARG A 1 91 ? -4.703 -5.208 17.852 1.00 85.94 91 ARG A N 1
ATOM 719 C CA . ARG A 1 91 ? -3.599 -6.186 17.896 1.00 85.94 91 ARG A CA 1
ATOM 720 C C . ARG A 1 91 ? -3.596 -7.122 16.693 1.00 85.94 91 ARG A C 1
ATOM 722 O O . ARG A 1 91 ? -2.538 -7.341 16.118 1.00 85.94 91 ARG A O 1
ATOM 729 N N . SER A 1 92 ? -4.754 -7.630 16.277 1.00 85.38 92 SER A N 1
ATOM 730 C CA . SER A 1 92 ? -4.848 -8.470 15.077 1.00 85.38 92 SER A CA 1
ATOM 731 C C . SER A 1 92 ? -4.444 -7.715 13.804 1.00 85.38 92 SER A C 1
ATOM 733 O O . SER A 1 92 ? -3.821 -8.291 12.914 1.00 85.38 92 SER A O 1
ATOM 735 N N . SER A 1 93 ? -4.689 -6.399 13.753 1.00 86.50 93 SER A N 1
ATOM 736 C CA . SER A 1 93 ? -4.294 -5.563 12.618 1.00 86.50 93 SER A CA 1
ATOM 737 C C . SER A 1 93 ? -2.775 -5.451 12.444 1.00 86.50 93 SER A C 1
ATOM 739 O O . SER A 1 93 ? -2.322 -5.258 11.322 1.00 86.50 93 SER A O 1
ATOM 741 N N . TRP A 1 94 ? -1.966 -5.671 13.493 1.00 87.69 94 TRP A N 1
ATOM 742 C CA . TRP A 1 94 ? -0.501 -5.713 13.359 1.00 87.69 94 TRP A CA 1
ATOM 743 C C . TRP A 1 94 ? -0.036 -6.841 12.441 1.00 87.69 94 TRP A C 1
ATOM 745 O O . TRP A 1 94 ? 0.904 -6.652 11.675 1.00 87.69 94 TRP A O 1
ATOM 755 N N . ILE A 1 95 ? -0.712 -7.992 12.478 1.00 89.56 95 ILE A N 1
ATOM 756 C CA . ILE A 1 95 ? -0.405 -9.121 11.590 1.00 89.56 95 ILE A CA 1
ATOM 757 C C . ILE A 1 95 ? -0.727 -8.739 10.141 1.00 89.56 95 ILE A C 1
ATOM 759 O O . ILE A 1 95 ? 0.063 -9.019 9.244 1.00 89.56 95 ILE A O 1
ATOM 763 N N . LEU A 1 96 ? -1.847 -8.043 9.914 1.00 87.06 96 LEU A N 1
ATOM 764 C CA . LEU A 1 96 ? -2.222 -7.538 8.589 1.00 87.06 96 LEU A CA 1
ATOM 765 C C . LEU A 1 96 ? -1.248 -6.472 8.073 1.00 87.06 96 LEU A C 1
ATOM 767 O O . LEU A 1 96 ? -0.890 -6.502 6.900 1.00 87.06 96 LEU A O 1
ATOM 771 N N . ILE A 1 97 ? -0.787 -5.565 8.937 1.00 88.44 97 ILE A N 1
ATOM 772 C CA . ILE A 1 97 ? 0.226 -4.556 8.595 1.00 88.44 97 ILE A CA 1
ATOM 773 C C . ILE A 1 97 ? 1.550 -5.234 8.234 1.00 88.44 97 ILE A C 1
ATOM 775 O O . ILE A 1 97 ? 2.168 -4.880 7.232 1.00 88.44 97 ILE A O 1
ATOM 779 N N . LEU A 1 98 ? 1.971 -6.233 9.013 1.00 90.44 98 LEU A N 1
ATOM 780 C CA . LEU A 1 98 ? 3.191 -6.989 8.744 1.00 90.44 98 LEU A CA 1
ATOM 781 C C . LEU A 1 98 ? 3.092 -7.752 7.417 1.00 90.44 98 LEU A C 1
ATOM 783 O O . LEU A 1 98 ? 4.016 -7.697 6.608 1.00 90.44 98 LEU A O 1
ATOM 787 N N . LEU A 1 99 ? 1.955 -8.399 7.153 1.00 89.19 99 LEU A N 1
ATOM 788 C CA . LEU A 1 99 ? 1.689 -9.062 5.878 1.00 89.19 99 LEU A CA 1
ATOM 789 C C . LEU A 1 99 ? 1.737 -8.070 4.707 1.00 89.19 99 LEU A C 1
ATOM 791 O O . LEU A 1 99 ? 2.386 -8.348 3.701 1.00 89.19 99 LEU A O 1
ATOM 795 N N . LEU A 1 100 ? 1.092 -6.908 4.844 1.00 87.25 100 LEU A N 1
ATOM 796 C CA . LEU A 1 100 ? 1.111 -5.854 3.830 1.00 87.25 100 LEU A CA 1
ATOM 797 C C . LEU A 1 100 ? 2.545 -5.395 3.537 1.00 87.25 100 LEU A C 1
ATOM 799 O O . LEU A 1 100 ? 2.922 -5.318 2.371 1.00 87.25 100 LEU A O 1
ATOM 803 N N . ALA A 1 101 ? 3.354 -5.155 4.572 1.00 87.25 101 ALA A N 1
ATOM 804 C CA . ALA A 1 101 ? 4.747 -4.744 4.419 1.00 87.25 101 ALA A CA 1
ATOM 805 C C . ALA A 1 101 ? 5.579 -5.795 3.666 1.00 87.25 101 ALA A C 1
ATOM 807 O O . ALA A 1 101 ? 6.307 -5.457 2.734 1.00 87.25 101 ALA A O 1
ATOM 808 N N . VAL A 1 102 ? 5.428 -7.079 4.009 1.00 88.19 102 VAL A N 1
ATOM 809 C CA . VAL A 1 102 ? 6.115 -8.177 3.307 1.00 88.19 102 VAL A CA 1
ATOM 810 C C . VAL A 1 102 ? 5.693 -8.234 1.840 1.00 88.19 102 VAL A C 1
ATOM 812 O O . VAL A 1 102 ? 6.545 -8.264 0.953 1.00 88.19 102 VAL A O 1
ATOM 815 N N . VAL A 1 103 ? 4.388 -8.197 1.561 1.00 86.00 103 VAL A N 1
ATOM 816 C CA . VAL A 1 103 ? 3.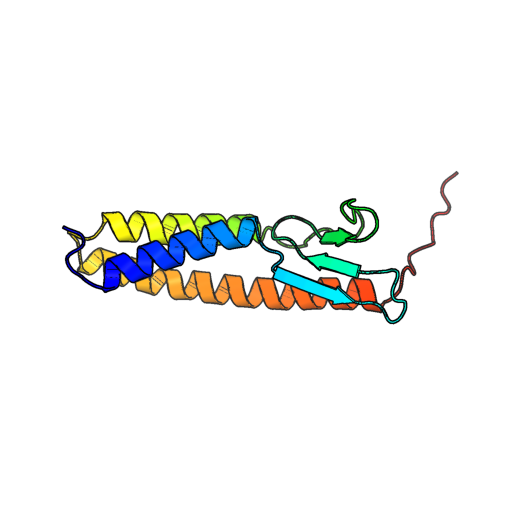867 -8.240 0.187 1.00 86.00 103 VAL A CA 1
ATOM 817 C C . VAL A 1 103 ? 4.339 -7.029 -0.622 1.00 86.00 103 VAL A C 1
ATOM 819 O O . VAL A 1 103 ? 4.670 -7.175 -1.802 1.00 86.00 103 VAL A O 1
ATOM 822 N N . GLN A 1 104 ? 4.426 -5.848 -0.008 1.00 83.44 104 GLN A N 1
ATOM 823 C CA . GLN A 1 104 ? 4.973 -4.658 -0.654 1.00 83.44 104 GLN A CA 1
ATOM 824 C C . GLN A 1 104 ? 6.445 -4.813 -1.012 1.00 83.44 104 GLN A C 1
ATOM 826 O O . GLN A 1 104 ? 6.808 -4.524 -2.148 1.00 83.44 104 GLN A O 1
ATOM 831 N N . VAL A 1 105 ? 7.279 -5.306 -0.093 1.00 86.00 105 VAL A N 1
ATOM 832 C CA . VAL A 1 105 ? 8.705 -5.543 -0.363 1.00 86.00 105 VAL A CA 1
ATOM 833 C C . VAL A 1 105 ? 8.877 -6.563 -1.487 1.00 86.00 105 VAL A C 1
ATOM 835 O O . VAL A 1 105 ? 9.613 -6.308 -2.437 1.00 86.00 105 VAL A O 1
ATOM 838 N N . VAL A 1 106 ? 8.147 -7.680 -1.435 1.00 85.50 106 VAL A N 1
ATOM 839 C CA . VAL A 1 106 ? 8.192 -8.721 -2.474 1.00 85.50 106 VAL A CA 1
ATOM 840 C C . VAL A 1 106 ? 7.748 -8.175 -3.830 1.00 85.50 106 VAL A C 1
ATOM 842 O O . VAL A 1 106 ? 8.351 -8.491 -4.857 1.00 85.50 106 VAL A O 1
ATOM 845 N N . THR A 1 107 ? 6.711 -7.338 -3.857 1.00 82.56 107 THR A N 1
ATOM 846 C CA . THR A 1 107 ? 6.224 -6.735 -5.104 1.00 82.56 107 THR A CA 1
ATOM 847 C C . THR A 1 107 ? 7.212 -5.710 -5.633 1.00 82.56 107 THR A C 1
ATOM 849 O O . THR A 1 107 ? 7.519 -5.731 -6.820 1.00 82.56 107 THR A O 1
ATOM 852 N N . HIS A 1 108 ? 7.772 -4.871 -4.764 1.00 79.88 108 HIS A N 1
ATOM 853 C CA . HIS A 1 108 ? 8.795 -3.906 -5.140 1.00 79.88 108 HIS A CA 1
ATOM 854 C C . HIS A 1 108 ? 10.023 -4.596 -5.742 1.00 79.8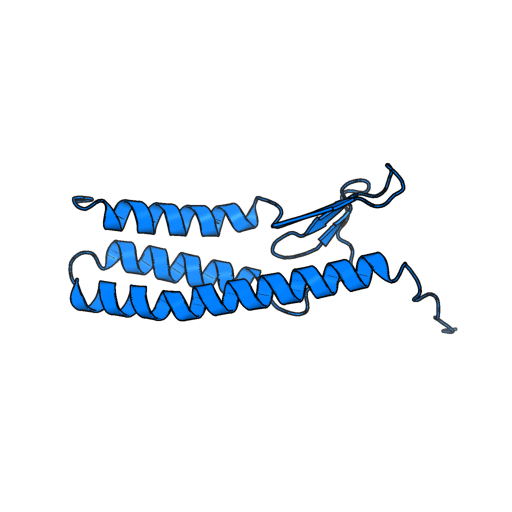8 108 HIS A C 1
ATOM 856 O O . HIS A 1 108 ? 10.498 -4.160 -6.786 1.00 79.88 108 HIS A O 1
ATOM 862 N N . GLN A 1 109 ? 10.490 -5.692 -5.130 1.00 83.06 109 GLN A N 1
ATOM 863 C CA . GLN A 1 109 ? 11.592 -6.516 -5.639 1.00 83.06 109 GLN A CA 1
ATOM 864 C C . GLN A 1 109 ? 11.236 -7.234 -6.943 1.00 83.06 109 GLN A C 1
ATOM 866 O O . GLN A 1 109 ? 12.066 -7.333 -7.838 1.00 83.06 109 GLN A O 1
ATOM 871 N N . SER A 1 110 ? 10.003 -7.728 -7.076 1.00 78.44 110 SER A N 1
ATOM 872 C CA . SER A 1 110 ? 9.548 -8.389 -8.305 1.00 78.44 110 SER A CA 1
ATOM 873 C C . SER A 1 110 ? 9.490 -7.407 -9.473 1.00 78.44 110 SER A C 1
ATOM 875 O O . SER A 1 110 ? 9.945 -7.732 -10.565 1.00 78.44 110 SER A O 1
ATOM 877 N N . VAL A 1 111 ? 8.958 -6.205 -9.240 1.00 75.12 111 VAL A N 1
ATOM 878 C CA . VAL A 1 111 ? 8.867 -5.144 -10.248 1.00 75.12 111 VAL A CA 1
ATOM 879 C C . VAL A 1 111 ? 10.253 -4.595 -10.566 1.00 75.12 111 VAL A C 1
ATOM 881 O O . VAL A 1 1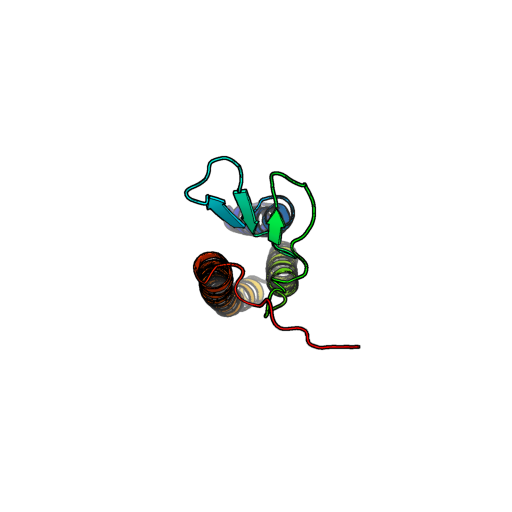11 ? 10.576 -4.443 -11.736 1.00 75.12 111 VAL A O 1
ATOM 884 N N . SER A 1 112 ? 11.112 -4.363 -9.569 1.00 75.06 112 SER A N 1
ATOM 885 C CA . SER A 1 112 ? 12.480 -3.908 -9.829 1.00 75.06 112 SER A CA 1
ATOM 886 C C . SER A 1 112 ? 13.297 -4.952 -10.588 1.00 75.06 112 SER A C 1
ATOM 888 O O . SER A 1 112 ? 13.982 -4.591 -11.536 1.00 75.06 112 SER A O 1
ATOM 890 N N . ALA A 1 113 ? 13.185 -6.241 -10.251 1.00 76.75 113 ALA A N 1
ATOM 891 C CA . ALA A 1 113 ? 13.816 -7.320 -11.005 1.00 76.75 113 ALA A CA 1
ATOM 892 C C . ALA A 1 113 ? 13.276 -7.404 -12.439 1.00 76.75 113 ALA A C 1
ATOM 894 O O . ALA A 1 113 ? 14.065 -7.532 -13.368 1.00 76.75 113 ALA A O 1
ATOM 895 N N . TYR A 1 114 ? 11.959 -7.274 -12.628 1.00 72.88 114 TYR A N 1
ATOM 896 C CA . TYR A 1 114 ? 11.338 -7.249 -13.954 1.00 72.88 114 TYR A CA 1
ATOM 897 C C . TYR A 1 114 ? 11.836 -6.070 -14.805 1.00 72.88 114 TYR A C 1
ATOM 899 O O . TYR A 1 114 ? 12.200 -6.249 -15.962 1.00 72.88 114 TYR A O 1
ATOM 907 N N . LEU A 1 115 ? 11.912 -4.871 -14.223 1.00 71.19 115 LEU A N 1
ATOM 908 C CA . LEU A 1 115 ? 12.393 -3.670 -14.910 1.00 71.19 115 LEU A CA 1
ATOM 909 C C . LEU A 1 115 ? 13.911 -3.716 -15.177 1.00 71.19 115 LEU A C 1
ATOM 911 O O . LEU A 1 115 ? 14.354 -3.287 -16.241 1.00 71.19 115 LEU A O 1
ATOM 915 N N . ASN A 1 116 ? 14.703 -4.258 -14.245 1.00 70.62 116 ASN A N 1
ATOM 916 C CA . ASN A 1 116 ? 16.163 -4.373 -14.359 1.00 70.62 116 ASN A CA 1
ATOM 917 C C . ASN A 1 116 ? 16.616 -5.507 -15.282 1.00 70.62 116 ASN A C 1
ATOM 919 O O . ASN A 1 116 ? 17.685 -5.401 -15.877 1.00 70.62 116 ASN A O 1
ATOM 923 N N . ALA A 1 117 ? 15.824 -6.573 -15.428 1.00 69.00 117 ALA A N 1
ATOM 924 C CA . ALA A 1 117 ? 16.115 -7.666 -16.358 1.00 69.00 117 ALA A CA 1
ATOM 925 C C . ALA A 1 117 ? 16.104 -7.217 -17.833 1.00 69.00 117 ALA A C 1
ATOM 927 O O . ALA A 1 117 ? 16.459 -7.999 -18.714 1.00 69.00 117 ALA A O 1
ATOM 928 N N . GLY A 1 118 ? 15.731 -5.959 -18.107 1.00 58.72 118 GLY A N 1
ATOM 929 C CA . GLY A 1 118 ? 15.557 -5.444 -19.454 1.00 58.72 118 GLY A CA 1
ATOM 930 C C . GLY A 1 118 ? 14.359 -6.111 -20.126 1.00 58.72 118 GLY A C 1
ATOM 931 O O . GLY A 1 118 ? 13.905 -7.181 -19.733 1.00 58.72 118 GLY A O 1
ATOM 932 N N . ARG A 1 119 ? 13.815 -5.488 -21.169 1.00 58.12 119 ARG A N 1
ATOM 933 C CA . ARG A 1 119 ? 12.779 -6.076 -22.036 1.00 58.12 119 ARG A CA 1
ATOM 934 C C . ARG A 1 119 ? 13.318 -7.288 -22.829 1.00 58.12 119 ARG A C 1
ATOM 936 O O . ARG A 1 119 ? 13.276 -7.294 -24.054 1.00 58.12 119 ARG A O 1
ATOM 943 N N . HIS A 1 120 ? 13.836 -8.318 -22.167 1.00 47.53 120 HIS A N 1
ATOM 944 C CA . HIS A 1 120 ? 14.248 -9.579 -22.774 1.00 47.53 120 HIS A CA 1
ATOM 945 C C . HIS A 1 120 ? 13.185 -10.648 -22.554 1.00 47.53 120 HIS A C 1
ATOM 947 O O . HIS A 1 120 ? 13.441 -11.673 -21.939 1.00 47.53 120 HIS A O 1
ATOM 953 N N . LEU A 1 121 ? 11.994 -10.423 -23.105 1.00 48.78 121 LEU A N 1
ATOM 954 C CA . LEU A 1 121 ? 11.118 -11.513 -23.535 1.00 48.78 121 LEU A CA 1
ATOM 955 C C . LEU A 1 121 ? 10.586 -11.208 -24.937 1.00 48.78 121 LEU A C 1
ATOM 957 O O . LEU A 1 121 ? 9.393 -11.217 -25.206 1.00 48.78 121 LEU A O 1
ATOM 961 N N . GLY A 1 122 ? 11.517 -10.952 -25.855 1.00 50.97 122 GLY A N 1
ATOM 962 C CA . GLY A 1 122 ? 11.291 -11.250 -27.259 1.00 50.97 122 GLY A CA 1
ATOM 963 C C . GLY A 1 122 ? 11.568 -12.731 -27.486 1.00 50.97 122 GLY A C 1
ATOM 964 O O . GLY A 1 122 ? 12.689 -13.098 -27.810 1.00 50.97 122 GLY A O 1
ATOM 965 N N . SER A 1 123 ? 10.570 -13.589 -27.298 1.00 49.56 123 SER A N 1
ATOM 966 C CA . SER A 1 123 ? 10.505 -14.839 -28.062 1.00 49.56 123 SER A CA 1
ATOM 967 C C . SER A 1 123 ? 9.053 -15.280 -28.191 1.00 49.56 123 SER A C 1
ATOM 969 O O . SER A 1 123 ? 8.525 -16.047 -27.394 1.00 49.56 123 SER A O 1
ATOM 971 N N . GLY A 1 124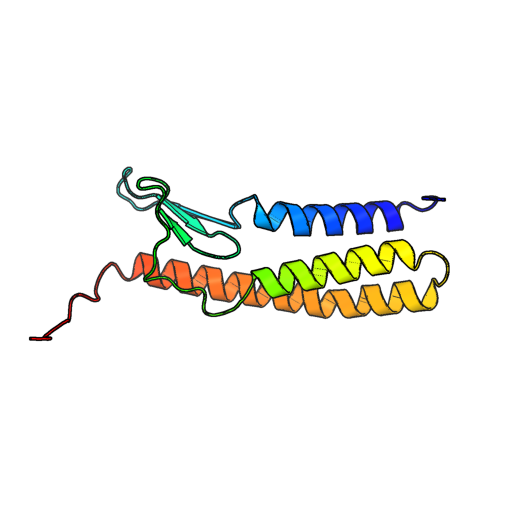 ? 8.401 -14.743 -29.217 1.00 36.59 124 GLY A N 1
ATOM 972 C CA . GLY A 1 124 ? 7.277 -15.401 -29.861 1.00 36.59 124 GLY A CA 1
ATOM 973 C C . GLY A 1 124 ? 7.758 -15.927 -31.208 1.00 36.59 124 GLY A C 1
ATOM 974 O O . GLY A 1 124 ? 8.116 -15.136 -32.074 1.00 36.59 124 GLY A O 1
ATOM 975 N N . LEU A 1 125 ? 7.774 -17.248 -31.379 1.00 45.69 125 LEU A N 1
ATOM 976 C CA . LEU A 1 125 ? 7.464 -17.853 -32.670 1.00 45.69 125 LEU A CA 1
ATOM 977 C C . LEU A 1 125 ? 6.039 -18.387 -32.535 1.00 45.69 125 LEU A C 1
ATOM 979 O O . LEU A 1 125 ? 5.792 -19.356 -31.821 1.00 45.69 125 LEU A O 1
ATOM 983 N N . GLY A 1 126 ? 5.108 -17.692 -33.172 1.00 35.78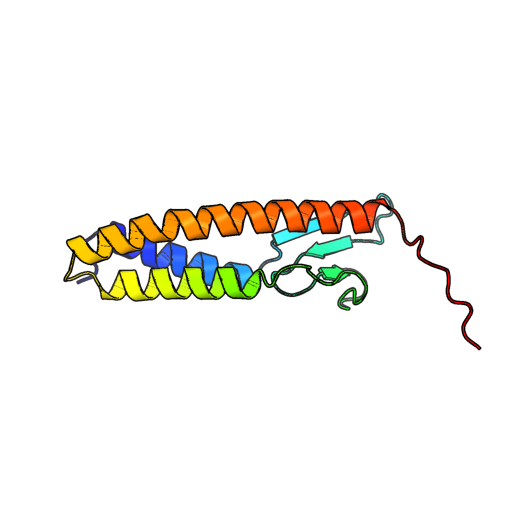 126 GLY A N 1
ATOM 984 C CA . GLY A 1 126 ? 3.711 -18.068 -33.353 1.00 35.78 126 GLY A CA 1
ATOM 985 C C . GLY A 1 126 ? 3.240 -17.415 -34.653 1.00 35.78 126 GLY A C 1
ATOM 986 O O . GLY A 1 126 ? 3.739 -16.334 -34.954 1.00 35.78 126 GLY A O 1
ATOM 987 N N . PRO A 1 127 ? 2.379 -18.107 -35.413 1.00 44.28 127 PRO A N 1
ATOM 988 C CA . PRO A 1 127 ? 2.456 -18.300 -36.866 1.00 44.28 127 PRO A CA 1
ATOM 989 C C . PRO A 1 127 ? 2.592 -17.037 -37.718 1.00 44.28 127 PRO A C 1
ATOM 991 O O . PRO A 1 127 ? 1.922 -16.029 -37.407 1.00 44.28 127 PRO A O 1
#

pLDDT: mean 73.32, std 12.42, range [35.78, 90.44]

Mean predicted aligned error: 10.34 Å

Secondary structure (DSSP, 8-state):
---SHHHHHHHHHHHHHHHTTTS-SEEEE-SSTT-EEEE-SS-EEETTT--B-TTS--SS-HHHHHHHHHHHHHHHHHGGG-HHHHHHHHHHHHHHHHHHHHHHHHHHHHHHHHHHT-S--------

Radius of gyration: 19.01 Å; Cα contacts (8 Å, |Δi|>4): 122; chains: 1; bounding box: 37×30×62 Å